Protein AF-A0A653HBD6-F1 (afdb_monomer_lite)

Secondary structure (DSSP, 8-state):
-----EEEE-SS--HHHHHHHHHHHHHH-GGGEEE---TTHHHHHHHHHHHHHHHHHHHHHHHHHHHHH-GGGHHHHHHHHHHHHHHHHHHHHHHHHHHHHHHHHHHHHHHHHH--SEEEEETHHHHHHHTS-S-EEEE------

Foldseek 3Di:
DPQFAEEEFDLDDDPVSVVVQVVCCVVRNPVRYHYLDDPCPVVLVVVVVVVLVVVVVVLVVVLVVVVVVDVVSVVVPVVSVVVSVVVVVVVVVVSVVVSLVVSLVSSQVVCVVPVGQEYEAEDVRQVSVVPDDHHYDYPDDDPDD

Structure (mmCIF, N/CA/C/O backbone):
data_AF-A0A653HBD6-F1
#
_entry.id   AF-A0A653HBD6-F1
#
loop_
_atom_site.group_PDB
_atom_site.id
_atom_site.type_symbol
_atom_site.label_atom_id
_atom_site.label_alt_id
_atom_site.label_comp_id
_atom_site.label_asym_id
_atom_site.label_entity_id
_atom_site.label_seq_id
_atom_site.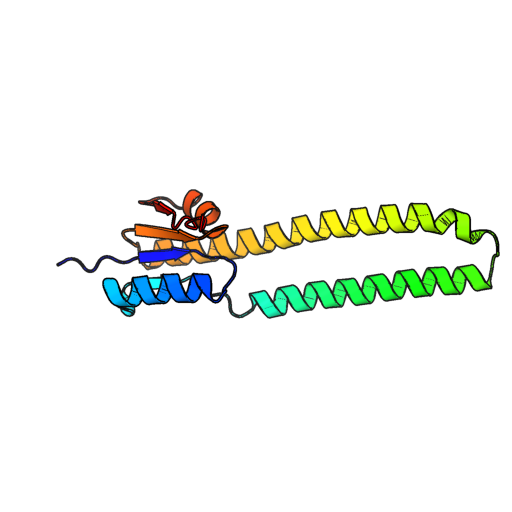pdbx_PDB_ins_code
_atom_site.Cartn_x
_atom_site.Cartn_y
_atom_site.Cartn_z
_atom_site.occupancy
_atom_site.B_iso_or_equiv
_atom_site.auth_seq_id
_atom_site.auth_comp_id
_atom_site.auth_asym_id
_atom_site.auth_atom_id
_atom_site.pdbx_PDB_model_num
ATOM 1 N N . MET A 1 1 ? -23.189 1.133 29.341 1.00 48.53 1 MET A N 1
ATOM 2 C CA . MET A 1 1 ? -23.157 0.902 27.881 1.00 48.53 1 MET A CA 1
ATOM 3 C C . MET A 1 1 ? -21.807 0.302 27.555 1.00 48.53 1 MET A C 1
ATOM 5 O O . MET A 1 1 ? -20.807 0.895 27.945 1.00 48.53 1 MET A O 1
ATOM 9 N N . GLU A 1 2 ? -21.766 -0.884 26.949 1.00 56.00 2 GLU A N 1
ATOM 10 C CA . GLU A 1 2 ? -20.502 -1.491 26.516 1.00 56.00 2 GLU A CA 1
ATOM 11 C C . GLU A 1 2 ? -19.788 -0.536 25.549 1.00 56.00 2 GLU A C 1
ATOM 13 O O . GLU A 1 2 ? -20.395 -0.032 24.603 1.00 56.00 2 GLU A O 1
ATOM 18 N N . GLN A 1 3 ? -18.518 -0.222 25.819 1.00 74.44 3 GLN A N 1
ATOM 19 C CA . GLN A 1 3 ? -17.723 0.629 24.936 1.00 74.44 3 GLN A CA 1
ATOM 20 C C . GLN A 1 3 ? -17.467 -0.122 23.628 1.00 74.44 3 GLN A C 1
ATOM 22 O O . GLN A 1 3 ? -16.621 -1.013 23.570 1.00 74.44 3 GLN A O 1
ATOM 27 N N . VAL A 1 4 ? -18.209 0.241 22.581 1.00 83.75 4 VAL A N 1
ATOM 28 C CA . VAL A 1 4 ? -18.043 -0.312 21.234 1.00 83.75 4 VAL A CA 1
ATOM 29 C C . VAL A 1 4 ? -16.673 0.097 20.701 1.00 83.75 4 VAL A C 1
ATOM 31 O O . VAL A 1 4 ? -16.442 1.273 20.421 1.00 83.75 4 VAL A O 1
ATOM 34 N N . LYS A 1 5 ? -15.766 -0.868 20.537 1.00 88.00 5 LYS A N 1
ATOM 35 C CA . LYS A 1 5 ? -14.459 -0.648 19.909 1.00 88.00 5 LYS A CA 1
ATOM 36 C C . LYS A 1 5 ? -14.566 -0.827 18.403 1.00 88.00 5 LYS A C 1
ATOM 38 O O . LYS A 1 5 ? -15.037 -1.858 17.920 1.00 88.00 5 LYS A O 1
ATOM 43 N N . ILE A 1 6 ? -14.086 0.164 17.667 1.00 88.88 6 ILE A N 1
ATOM 44 C CA . ILE A 1 6 ? -14.121 0.205 16.210 1.00 88.88 6 ILE A CA 1
ATOM 45 C C . ILE A 1 6 ? -12.698 0.123 15.678 1.00 88.88 6 ILE A C 1
ATOM 47 O O . ILE A 1 6 ? -11.851 0.946 16.026 1.00 88.88 6 ILE A O 1
ATOM 51 N N . LEU A 1 7 ? -12.444 -0.837 14.793 1.00 89.38 7 LEU A N 1
ATOM 52 C CA . LEU A 1 7 ? -11.199 -0.903 14.036 1.00 89.38 7 LEU A CA 1
ATOM 53 C C . LEU A 1 7 ? -11.406 -0.263 12.665 1.00 89.38 7 LEU A C 1
ATOM 55 O O . LEU A 1 7 ? -12.088 -0.811 11.801 1.00 89.38 7 LEU A O 1
ATOM 59 N N . TYR A 1 8 ? -10.822 0.915 12.478 1.00 88.94 8 TYR A N 1
ATOM 60 C CA . TYR A 1 8 ? -10.876 1.665 11.234 1.00 88.94 8 TYR A CA 1
ATOM 61 C C . TYR A 1 8 ? -9.693 1.311 10.323 1.00 88.94 8 TYR A C 1
ATOM 63 O O . TYR A 1 8 ? -8.527 1.602 10.627 1.00 88.94 8 TYR A O 1
ATOM 71 N N . LEU A 1 9 ? -10.009 0.692 9.187 1.00 88.00 9 LEU A N 1
ATOM 72 C CA . LEU A 1 9 ? -9.066 0.149 8.216 1.00 88.00 9 LEU A CA 1
ATOM 73 C C . LEU A 1 9 ? -9.018 1.030 6.969 1.00 88.00 9 LEU A C 1
ATOM 75 O O . LEU A 1 9 ? -10.025 1.282 6.306 1.00 88.00 9 LEU A O 1
ATOM 79 N N . HIS A 1 10 ? -7.812 1.480 6.649 1.00 85.62 10 HIS A N 1
ATOM 80 C CA . HIS A 1 10 ? -7.473 2.262 5.465 1.00 85.62 10 HIS A CA 1
ATOM 81 C C . HIS A 1 10 ? -5.980 2.050 5.178 1.00 85.62 10 HIS A C 1
ATOM 83 O O . HIS A 1 10 ? -5.207 1.818 6.108 1.00 85.62 10 HIS A O 1
ATOM 89 N N . ILE A 1 11 ? -5.585 2.099 3.905 1.00 76.56 11 ILE A N 1
ATOM 90 C CA . ILE A 1 11 ? -4.172 1.980 3.505 1.00 76.56 11 ILE A CA 1
ATOM 91 C C . ILE A 1 11 ? -3.557 3.372 3.322 1.00 76.56 11 ILE A C 1
ATOM 93 O O . ILE A 1 11 ? -2.486 3.658 3.851 1.00 76.56 11 ILE A O 1
ATOM 97 N N . VAL A 1 12 ? -4.273 4.263 2.630 1.00 75.31 12 VAL A N 1
ATOM 98 C CA . VAL A 1 12 ? -3.813 5.617 2.297 1.00 75.31 12 VAL A CA 1
ATOM 99 C C . VAL A 1 12 ? -4.421 6.640 3.256 1.00 75.31 12 VAL A C 1
ATOM 101 O O . VAL A 1 12 ? -5.641 6.696 3.407 1.00 75.31 12 VAL A O 1
ATOM 104 N N . ASP A 1 13 ? -3.581 7.462 3.893 1.00 76.69 13 ASP A N 1
ATOM 105 C CA . ASP A 1 13 ? -4.025 8.526 4.803 1.00 76.69 13 ASP A CA 1
ATOM 106 C C . ASP A 1 13 ? -4.238 9.864 4.063 1.00 76.69 13 ASP A C 1
ATOM 108 O O . ASP A 1 13 ? -3.335 10.699 3.947 1.00 76.69 13 ASP A O 1
ATOM 112 N N . ASP A 1 14 ? -5.467 10.072 3.592 1.00 79.31 14 ASP A N 1
ATOM 113 C CA . ASP A 1 14 ? -5.926 11.251 2.858 1.00 79.31 14 ASP A CA 1
ATOM 114 C C . ASP A 1 14 ? -6.817 12.181 3.701 1.00 79.31 14 ASP A C 1
ATOM 116 O O . ASP A 1 14 ? -7.372 11.819 4.740 1.00 79.31 14 ASP A O 1
ATOM 120 N N . LYS A 1 15 ? -7.083 13.403 3.207 1.00 81.75 15 LYS A N 1
ATOM 121 C CA . LYS A 1 15 ? -8.070 14.318 3.832 1.00 81.75 15 LYS A CA 1
ATOM 122 C C . LYS A 1 15 ? -9.430 13.647 4.084 1.00 81.75 15 LYS A C 1
ATOM 124 O O . LYS A 1 15 ? -10.109 13.976 5.053 1.00 81.75 15 LYS A O 1
ATOM 129 N N . ARG A 1 16 ? -9.841 12.719 3.213 1.00 81.88 16 ARG A N 1
ATOM 130 C CA . ARG A 1 16 ? -11.122 12.006 3.330 1.00 81.88 16 ARG A CA 1
ATOM 131 C C . ARG A 1 16 ? -11.099 10.961 4.437 1.00 81.88 16 ARG A C 1
ATOM 133 O O . ARG A 1 16 ? -12.023 10.949 5.244 1.00 81.88 16 ARG A O 1
ATOM 140 N N . THR A 1 17 ? -10.052 10.142 4.516 1.00 84.19 17 THR A N 1
ATOM 141 C CA . THR A 1 17 ? -9.920 9.140 5.582 1.00 84.19 17 THR A CA 1
ATOM 142 C C . THR A 1 17 ? -9.809 9.810 6.944 1.00 84.19 17 THR A C 1
ATOM 144 O O . THR A 1 17 ? -10.435 9.340 7.890 1.00 84.19 17 THR A O 1
ATOM 147 N N . LYS A 1 18 ? -9.121 10.956 7.033 1.00 84.62 18 LYS A N 1
ATOM 148 C CA . LYS A 1 18 ? -9.074 11.781 8.252 1.00 84.62 18 LYS A CA 1
ATOM 149 C C . LYS A 1 18 ? -10.443 12.310 8.660 1.00 84.62 18 LYS A C 1
ATOM 151 O O . LYS A 1 18 ? -10.763 12.279 9.840 1.00 84.62 18 LYS A O 1
ATOM 156 N N . ARG A 1 19 ? -11.264 12.742 7.698 1.00 85.69 19 ARG A N 1
ATOM 157 C CA . ARG A 1 19 ? -12.641 13.183 7.964 1.00 85.69 19 ARG A CA 1
ATOM 158 C C . ARG A 1 19 ? -13.527 12.034 8.451 1.00 85.69 19 ARG A C 1
ATOM 160 O O . ARG A 1 19 ? -14.305 12.220 9.375 1.00 85.69 19 ARG A O 1
ATOM 167 N N . VAL A 1 20 ? -13.424 10.849 7.849 1.00 85.50 20 VAL A N 1
ATOM 168 C CA . VAL A 1 20 ? -14.171 9.664 8.315 1.00 85.50 20 VAL A CA 1
ATOM 169 C C . VAL A 1 20 ? -13.727 9.273 9.718 1.00 85.50 20 VAL A C 1
ATOM 171 O O . VAL A 1 20 ? -14.563 9.055 10.589 1.00 85.50 20 VAL A O 1
ATOM 174 N N . ARG A 1 21 ? -12.417 9.280 9.962 1.00 87.12 21 ARG A N 1
ATOM 175 C CA . ARG A 1 21 ? -11.853 9.035 11.284 1.00 87.12 21 ARG A CA 1
ATOM 176 C C . ARG A 1 21 ? -12.358 10.040 12.320 1.00 87.12 21 ARG A C 1
ATOM 178 O O . ARG A 1 21 ? -12.790 9.609 13.379 1.00 87.12 21 ARG A O 1
ATOM 185 N N . SER A 1 22 ? -12.356 11.341 12.023 1.00 86.88 22 SER A N 1
ATOM 186 C CA . SER A 1 22 ? -12.847 12.353 12.966 1.00 86.88 22 SER A CA 1
ATOM 187 C C . SER A 1 22 ? -14.334 12.171 13.272 1.00 86.88 22 SER A C 1
ATOM 189 O O . SER A 1 22 ? -14.717 12.267 14.429 1.00 86.88 22 SER A O 1
ATOM 191 N N . MET A 1 23 ? -15.156 11.826 12.271 1.00 87.56 23 MET A N 1
ATOM 192 C CA . MET A 1 23 ? -16.574 11.508 12.492 1.00 87.56 23 MET A CA 1
ATOM 193 C C . MET A 1 23 ? -16.759 10.278 13.395 1.00 87.56 23 MET A C 1
ATOM 195 O O . MET A 1 23 ? -17.661 10.256 14.226 1.00 87.56 23 MET A O 1
ATOM 199 N N . LEU A 1 24 ? -15.926 9.243 13.249 1.00 86.81 24 LEU A N 1
ATOM 200 C CA . LEU A 1 24 ? -15.974 8.070 14.130 1.00 86.81 24 LEU A CA 1
ATOM 201 C C . LEU A 1 24 ? -15.519 8.419 15.554 1.00 86.81 24 LEU A C 1
ATOM 203 O O . LEU A 1 24 ? -16.155 8.001 16.517 1.00 86.81 24 LEU A O 1
ATOM 207 N N . GLU A 1 25 ? -14.448 9.201 15.696 1.00 89.62 25 GLU A N 1
ATOM 208 C CA . GLU A 1 25 ? -13.926 9.632 16.999 1.00 89.62 25 GLU A CA 1
ATOM 209 C C . GLU A 1 25 ? -14.909 10.544 17.752 1.00 89.62 25 GLU A C 1
ATOM 211 O O . GLU A 1 25 ? -14.978 10.469 18.977 1.00 89.62 25 GLU A O 1
ATOM 216 N N . 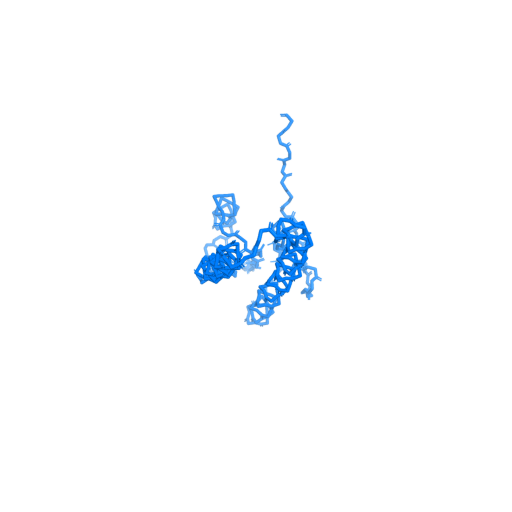GLU A 1 26 ? -15.678 11.371 17.040 1.00 89.19 26 GLU A N 1
ATOM 217 C CA . GLU A 1 26 ? -16.717 12.241 17.607 1.00 89.19 26 GLU A CA 1
ATOM 218 C C . GLU A 1 26 ? -17.924 11.440 18.120 1.00 89.19 26 GLU A C 1
ATOM 220 O O . GLU A 1 26 ? -18.417 11.706 19.212 1.00 89.19 26 GLU A O 1
ATOM 225 N N . ASN A 1 27 ? -18.358 10.415 17.377 1.00 87.50 27 ASN A N 1
ATOM 226 C CA . ASN A 1 27 ? -19.537 9.618 17.736 1.00 87.50 27 ASN A CA 1
ATOM 227 C C . ASN A 1 27 ? -19.253 8.521 18.773 1.00 87.50 27 ASN A C 1
ATOM 229 O O . ASN A 1 27 ? -20.106 8.225 19.606 1.00 87.50 27 ASN A O 1
ATOM 233 N N . TYR A 1 28 ? -18.076 7.893 18.713 1.00 86.12 28 TYR A N 1
ATOM 234 C CA . TYR A 1 28 ? -17.745 6.723 19.537 1.00 86.12 28 TYR A CA 1
ATOM 235 C C . TYR A 1 28 ? -16.651 6.998 20.572 1.00 86.12 28 TYR A C 1
ATOM 237 O O . TYR A 1 28 ? -16.420 6.166 21.447 1.00 86.12 28 TYR A O 1
ATOM 245 N N . GLY A 1 29 ? -15.992 8.157 20.516 1.00 85.25 29 GLY A N 1
ATOM 246 C CA . GLY A 1 29 ? -14.896 8.534 21.405 1.00 85.25 29 GLY A CA 1
ATOM 247 C C . GLY A 1 29 ? -13.522 8.102 20.884 1.00 85.25 29 GLY A C 1
ATOM 248 O O . GLY A 1 29 ? -13.333 6.999 20.370 1.00 85.25 29 GLY A O 1
ATOM 249 N N . LYS A 1 30 ? -12.517 8.968 21.068 1.00 84.56 30 LYS A N 1
ATOM 250 C CA . LYS A 1 30 ? -11.142 8.767 20.562 1.00 84.56 30 LYS A CA 1
ATOM 251 C C . LYS A 1 30 ? -10.490 7.456 21.003 1.00 84.56 30 LYS A C 1
ATOM 253 O O . LYS A 1 30 ? -9.791 6.833 20.214 1.00 84.56 30 LYS A O 1
ATOM 258 N N . ASN A 1 31 ? -10.737 7.019 22.236 1.00 83.25 31 ASN A N 1
ATOM 259 C CA . ASN A 1 31 ? -10.130 5.801 22.788 1.00 83.25 31 ASN A CA 1
ATOM 260 C C . ASN A 1 31 ? -10.742 4.511 22.219 1.00 83.25 31 ASN A C 1
ATOM 262 O O . ASN A 1 31 ? -10.161 3.438 22.367 1.00 83.25 31 ASN A O 1
ATOM 266 N N . ASN A 1 32 ? -11.898 4.620 21.561 1.00 85.06 32 ASN A N 1
ATOM 267 C CA . ASN A 1 32 ? -12.639 3.487 21.021 1.00 85.06 32 ASN A CA 1
ATOM 268 C C . ASN A 1 32 ? -12.382 3.277 19.523 1.00 85.06 32 ASN A C 1
ATOM 270 O O . ASN A 1 32 ? -12.729 2.222 18.998 1.00 85.06 32 ASN A O 1
ATOM 274 N N . VAL A 1 33 ? -11.752 4.238 18.837 1.00 87.31 33 VAL A N 1
ATOM 275 C CA . VAL A 1 33 ? -11.416 4.143 17.410 1.00 87.31 33 VAL A CA 1
ATOM 276 C C . VAL A 1 33 ? -9.942 3.791 17.250 1.00 87.31 33 VAL A C 1
ATOM 278 O O . VAL A 1 33 ? -9.049 4.626 17.398 1.00 87.31 33 VAL A O 1
ATOM 281 N N . ILE A 1 34 ? -9.683 2.536 16.906 1.00 86.62 34 ILE A N 1
ATOM 282 C CA . ILE A 1 34 ? -8.340 2.023 16.649 1.00 86.62 34 ILE A CA 1
ATOM 283 C C . ILE A 1 34 ? -8.077 2.124 15.156 1.00 86.62 34 ILE A C 1
ATOM 285 O O . ILE A 1 34 ? -8.909 1.756 14.332 1.00 86.62 34 ILE A O 1
ATOM 289 N N . CYS A 1 35 ? -6.910 2.636 14.792 1.00 82.56 35 CYS A N 1
ATOM 290 C CA . CYS A 1 35 ? -6.585 2.946 13.414 1.00 82.56 35 CYS A CA 1
ATOM 291 C C . CYS A 1 35 ? -5.213 2.376 13.069 1.00 82.56 35 CYS A C 1
ATOM 293 O O . CYS A 1 35 ? -4.230 2.650 13.761 1.00 82.56 35 CYS A O 1
ATOM 295 N N . CYS A 1 36 ? -5.135 1.612 11.982 1.00 72.75 36 CYS A N 1
ATOM 296 C CA . CYS A 1 36 ? -3.862 1.132 11.463 1.00 72.75 36 CYS A CA 1
ATOM 297 C C . CYS A 1 36 ? -3.157 2.277 10.718 1.00 72.75 36 CYS A C 1
ATOM 299 O O . CYS A 1 36 ? -3.321 2.434 9.513 1.00 72.75 36 CYS A O 1
ATOM 301 N N . LYS A 1 37 ? -2.416 3.123 11.441 1.00 69.69 37 LYS A N 1
ATOM 302 C CA . LYS A 1 37 ? -1.534 4.131 10.832 1.00 69.69 37 LYS A CA 1
ATOM 303 C C . LYS A 1 37 ? -0.192 3.501 10.490 1.00 69.69 37 LYS A C 1
ATOM 305 O O . LYS A 1 37 ? 0.417 2.868 11.353 1.00 69.69 37 LYS A O 1
ATOM 310 N N . ASP A 1 38 ? 0.286 3.702 9.271 1.00 68.00 38 ASP A N 1
ATOM 311 C CA . ASP A 1 38 ? 1.694 3.508 8.937 1.00 68.00 38 ASP A CA 1
ATOM 312 C C . ASP A 1 38 ? 2.291 4.864 8.559 1.00 68.00 38 ASP A C 1
ATOM 314 O O . ASP A 1 38 ? 1.890 5.478 7.572 1.00 68.00 38 ASP A O 1
ATOM 318 N N . GLU A 1 39 ? 3.201 5.371 9.389 1.00 65.38 39 GLU A N 1
ATOM 319 C CA . GLU A 1 39 ? 3.859 6.661 9.143 1.00 65.38 39 GLU A CA 1
ATOM 320 C C . GLU A 1 39 ? 4.874 6.552 7.998 1.00 65.38 39 GLU A C 1
ATOM 322 O O . GLU A 1 39 ? 5.103 7.523 7.275 1.00 65.38 39 GLU A O 1
ATOM 327 N N . ASN A 1 40 ? 5.377 5.338 7.755 1.00 70.06 40 ASN A N 1
ATOM 328 C CA . ASN A 1 40 ? 6.428 5.075 6.779 1.00 70.06 40 ASN A CA 1
ATOM 329 C C . ASN A 1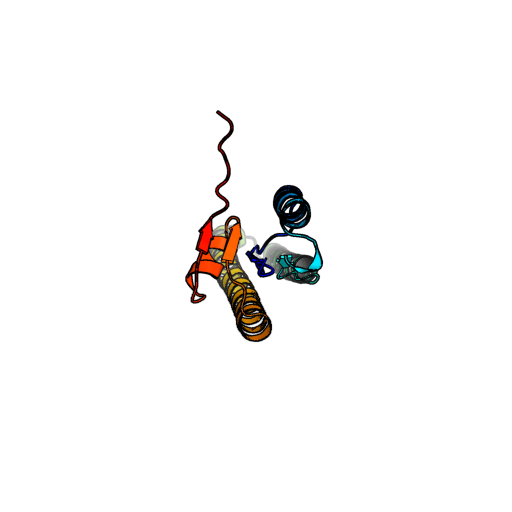 40 ? 5.897 4.786 5.366 1.00 70.06 40 ASN A C 1
ATOM 331 O O . ASN A 1 40 ? 6.682 4.665 4.436 1.00 70.06 40 ASN A O 1
ATOM 335 N N . TYR A 1 41 ? 4.580 4.726 5.139 1.00 73.88 41 TYR A N 1
ATOM 336 C CA . TYR A 1 41 ? 4.041 4.470 3.792 1.00 73.88 41 TYR A CA 1
ATOM 337 C C . TYR A 1 41 ? 4.524 5.505 2.762 1.00 73.88 41 TYR A C 1
ATOM 339 O O . TYR A 1 41 ? 4.873 5.167 1.633 1.00 73.88 41 TYR A O 1
ATOM 347 N N . LYS A 1 42 ? 4.583 6.783 3.162 1.00 74.75 42 LYS A N 1
ATOM 348 C CA . LYS A 1 42 ? 5.071 7.853 2.283 1.00 74.75 42 LYS A CA 1
ATOM 349 C C . LYS A 1 42 ? 6.560 7.717 1.995 1.00 74.75 42 LYS A C 1
ATOM 351 O O . LYS A 1 42 ? 6.964 7.934 0.860 1.00 74.75 42 LYS A O 1
ATOM 356 N N . THR A 1 43 ? 7.363 7.367 2.999 1.00 75.56 43 THR A N 1
ATOM 357 C CA . THR A 1 43 ? 8.806 7.166 2.825 1.00 75.56 43 THR A CA 1
ATOM 358 C C . THR A 1 43 ? 9.090 5.939 1.967 1.00 75.56 43 THR A C 1
ATOM 360 O O . THR A 1 43 ? 9.933 6.024 1.081 1.00 75.56 43 THR A O 1
ATOM 363 N N . ASP A 1 44 ? 8.334 4.853 2.150 1.00 76.94 44 ASP A N 1
ATOM 364 C CA . ASP A 1 44 ? 8.440 3.625 1.353 1.00 76.94 44 ASP A CA 1
ATOM 365 C C . ASP A 1 44 ? 8.113 3.920 -0.125 1.00 76.94 44 ASP A C 1
ATOM 367 O O . ASP A 1 44 ? 8.845 3.515 -1.027 1.00 76.94 44 ASP A O 1
ATOM 371 N N . LEU A 1 45 ? 7.064 4.708 -0.390 1.00 81.12 45 LEU A N 1
ATOM 372 C CA . LEU A 1 45 ? 6.684 5.111 -1.748 1.00 81.12 45 LEU A CA 1
ATOM 373 C C . LEU A 1 45 ? 7.699 6.072 -2.393 1.00 81.12 45 LEU A C 1
ATOM 375 O O . LEU A 1 45 ? 8.017 5.928 -3.574 1.00 81.12 45 LEU A O 1
ATOM 379 N N . ILE A 1 46 ? 8.240 7.026 -1.627 1.00 83.25 46 ILE A N 1
ATOM 380 C CA . ILE A 1 46 ? 9.312 7.920 -2.094 1.00 83.25 46 ILE A CA 1
ATOM 381 C C . ILE A 1 46 ? 10.570 7.117 -2.431 1.00 83.25 46 ILE A C 1
ATOM 383 O O . ILE A 1 46 ? 11.192 7.377 -3.459 1.00 83.25 46 ILE A O 1
ATOM 387 N N . LEU A 1 47 ? 10.931 6.129 -1.607 1.00 84.00 47 LEU A N 1
ATOM 388 C CA . LEU A 1 47 ? 12.084 5.268 -1.855 1.00 84.00 47 LEU A CA 1
ATOM 389 C C . LEU A 1 47 ? 11.923 4.503 -3.172 1.00 84.00 47 LEU A C 1
ATOM 391 O O . LEU A 1 47 ? 12.844 4.502 -3.984 1.00 84.00 47 LEU A O 1
ATOM 395 N N . VAL A 1 48 ? 10.752 3.909 -3.424 1.00 82.94 48 VAL A N 1
ATOM 396 C CA . VAL A 1 48 ? 10.481 3.224 -4.700 1.00 82.94 48 VAL A CA 1
ATOM 397 C C . VAL A 1 48 ? 10.587 4.181 -5.879 1.00 82.94 48 VAL A C 1
ATOM 399 O O . VAL A 1 48 ? 11.204 3.840 -6.887 1.00 82.94 48 VAL A O 1
ATOM 402 N N . PHE A 1 49 ? 10.045 5.392 -5.750 1.00 85.19 49 PHE A N 1
ATOM 403 C CA . PHE A 1 49 ? 10.146 6.398 -6.803 1.00 85.19 49 PHE A CA 1
ATOM 404 C C . PHE A 1 49 ? 11.599 6.822 -7.064 1.00 85.19 49 PHE A C 1
ATOM 406 O O . PHE A 1 49 ? 12.001 6.999 -8.212 1.00 85.19 49 PHE A O 1
ATOM 413 N N . LEU A 1 50 ? 12.409 6.936 -6.012 1.00 87.19 50 LEU A N 1
ATOM 414 C CA . LEU A 1 50 ? 13.824 7.281 -6.109 1.00 87.19 50 LEU A CA 1
ATOM 415 C C . LEU A 1 50 ? 14.631 6.163 -6.779 1.00 87.19 50 LEU A C 1
ATOM 417 O O . LEU A 1 50 ? 15.410 6.438 -7.690 1.00 87.19 50 LEU A O 1
ATOM 421 N N . VAL A 1 51 ? 14.411 4.904 -6.388 1.00 86.81 51 VAL A N 1
ATOM 422 C CA . VAL A 1 51 ? 15.039 3.738 -7.036 1.00 86.81 51 VAL A CA 1
ATOM 423 C C . VAL A 1 51 ? 14.659 3.688 -8.515 1.00 86.81 51 VAL A C 1
ATOM 425 O O . VAL A 1 51 ? 15.527 3.534 -9.372 1.00 86.81 51 VAL A O 1
ATOM 428 N N . TYR A 1 52 ? 13.380 3.902 -8.826 1.00 84.56 52 TYR A N 1
ATOM 429 C CA . TYR A 1 52 ? 12.893 3.965 -10.199 1.00 84.56 52 TYR A CA 1
ATOM 430 C C . TYR A 1 52 ? 13.575 5.076 -11.009 1.00 84.56 52 TYR A C 1
ATOM 432 O O . TYR A 1 52 ? 14.036 4.824 -12.124 1.00 84.56 52 TYR A O 1
ATOM 440 N N . PHE A 1 53 ? 13.713 6.276 -10.437 1.00 86.19 53 PHE A N 1
ATOM 441 C CA . PHE A 1 53 ? 14.384 7.404 -11.083 1.00 86.19 53 PHE A CA 1
ATOM 442 C C . PHE A 1 53 ? 15.870 7.118 -11.367 1.00 86.19 53 PHE A C 1
ATOM 444 O O . PHE A 1 53 ? 16.384 7.416 -12.452 1.00 86.19 53 PHE A O 1
ATOM 451 N N . ILE A 1 54 ? 16.564 6.473 -10.429 1.00 87.88 54 ILE A N 1
ATOM 452 C CA . ILE A 1 54 ? 17.950 6.037 -10.632 1.00 87.88 54 ILE A CA 1
ATOM 453 C C . ILE A 1 54 ? 18.015 5.017 -11.776 1.00 87.88 54 ILE A C 1
ATOM 455 O O . ILE A 1 54 ? 18.809 5.191 -12.702 1.00 87.88 54 ILE A O 1
ATOM 459 N N . CYS A 1 55 ? 17.138 4.009 -11.781 1.00 85.44 55 CYS A N 1
ATOM 460 C CA . CYS A 1 55 ? 17.073 3.019 -12.857 1.00 85.44 55 CYS A CA 1
ATOM 461 C C . CYS A 1 55 ? 16.782 3.654 -14.228 1.00 85.44 55 CYS A C 1
ATOM 463 O O . CYS A 1 55 ? 17.467 3.313 -15.192 1.00 85.44 55 CYS A O 1
ATOM 465 N N . THR A 1 56 ? 15.838 4.605 -14.331 1.00 82.94 56 THR A N 1
ATOM 466 C CA . THR A 1 56 ? 15.611 5.345 -15.592 1.00 82.94 56 THR A CA 1
ATOM 467 C C . THR A 1 56 ? 16.874 6.054 -16.057 1.00 82.94 56 THR A C 1
ATOM 469 O O . THR A 1 56 ? 17.232 5.978 -17.230 1.00 82.94 56 THR A O 1
ATOM 472 N N . SER A 1 57 ? 17.569 6.719 -15.133 1.00 83.88 57 SER A N 1
ATOM 473 C CA . SER A 1 57 ? 18.748 7.525 -15.447 1.00 83.88 57 SER A CA 1
ATOM 474 C C . SER A 1 57 ? 19.881 6.652 -15.988 1.00 83.88 57 SER A C 1
ATOM 476 O O . SER A 1 57 ? 20.522 7.019 -16.972 1.00 83.88 57 SER A O 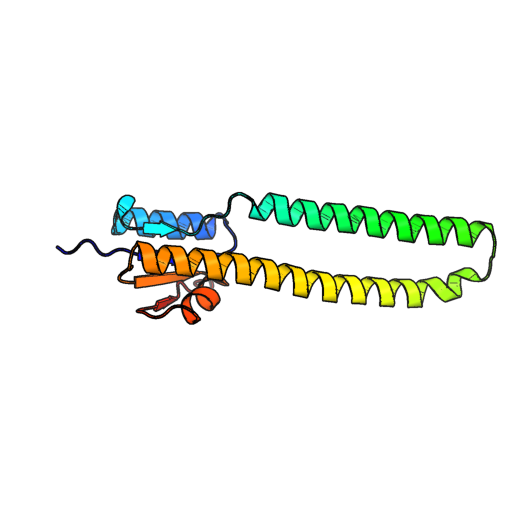1
ATOM 478 N N . PHE A 1 58 ? 20.077 5.459 -15.416 1.00 84.69 58 PHE A N 1
ATOM 479 C CA . PHE A 1 58 ? 21.046 4.482 -15.919 1.00 84.69 58 PHE A CA 1
ATOM 480 C C . PHE A 1 58 ? 20.703 3.969 -17.320 1.00 84.69 58 PHE A C 1
ATOM 482 O O . PHE A 1 58 ? 21.587 3.905 -18.172 1.00 84.69 58 PHE A O 1
ATOM 489 N N . VAL A 1 59 ? 19.436 3.640 -17.591 1.00 83.56 59 VAL A N 1
ATOM 490 C CA . VAL A 1 59 ? 19.009 3.179 -18.926 1.00 83.56 59 VAL A CA 1
ATOM 491 C C . VAL A 1 59 ? 19.236 4.268 -19.979 1.00 83.56 59 VAL A C 1
ATOM 493 O O . VAL A 1 59 ? 19.737 3.981 -21.070 1.00 83.56 59 VAL A O 1
ATOM 496 N N . ILE A 1 60 ? 18.929 5.524 -19.644 1.00 82.31 60 ILE A N 1
ATOM 497 C CA . ILE A 1 60 ? 19.175 6.674 -20.524 1.00 82.31 60 ILE A CA 1
ATOM 498 C C . ILE A 1 60 ? 20.677 6.834 -20.781 1.00 82.31 60 ILE A C 1
ATOM 500 O O . ILE A 1 60 ? 21.077 6.957 -21.937 1.00 82.31 60 ILE A O 1
ATOM 504 N N . LEU A 1 61 ? 21.511 6.771 -19.738 1.00 84.75 61 LEU A N 1
ATOM 505 C CA . LEU A 1 61 ? 22.966 6.883 -19.864 1.00 84.75 61 LEU A CA 1
ATOM 506 C C . LEU A 1 61 ? 23.546 5.794 -20.777 1.00 84.75 61 LEU A C 1
ATOM 508 O O . LEU A 1 61 ? 24.329 6.108 -21.669 1.00 84.75 61 LEU A O 1
ATOM 512 N N . ILE A 1 62 ? 23.135 4.535 -20.594 1.00 81.94 62 ILE A N 1
ATOM 513 C CA . ILE A 1 62 ? 23.578 3.411 -21.434 1.00 81.94 62 ILE A CA 1
ATOM 514 C C . ILE A 1 62 ? 23.171 3.649 -22.888 1.00 81.94 62 ILE A C 1
ATOM 516 O O . ILE A 1 62 ? 24.000 3.528 -23.784 1.00 81.94 62 ILE A O 1
ATOM 520 N N . THR A 1 63 ? 21.923 4.054 -23.125 1.00 78.31 63 THR A N 1
ATOM 521 C CA . THR A 1 63 ? 21.432 4.336 -24.481 1.00 78.31 63 THR A CA 1
ATOM 522 C C . THR A 1 63 ? 22.236 5.460 -25.144 1.00 78.31 63 THR A C 1
ATOM 524 O O . THR A 1 63 ? 22.561 5.370 -26.327 1.00 78.31 63 THR A O 1
ATOM 527 N N . LEU A 1 64 ? 22.607 6.491 -24.380 1.00 81.31 64 LEU A N 1
ATOM 528 C CA . LEU A 1 64 ? 23.353 7.655 -24.859 1.00 81.31 64 LEU A CA 1
ATOM 529 C C . LEU A 1 64 ? 24.829 7.328 -25.142 1.00 81.31 64 LEU A C 1
ATOM 531 O O . LEU A 1 64 ? 25.358 7.745 -26.171 1.00 81.31 64 LEU A O 1
ATOM 535 N N . ILE A 1 65 ? 25.472 6.527 -24.284 1.00 80.88 65 ILE A N 1
ATOM 536 C CA . ILE A 1 65 ? 26.822 5.994 -24.532 1.00 80.88 65 ILE A CA 1
ATOM 537 C C . ILE A 1 65 ? 26.806 5.130 -25.785 1.00 80.88 65 ILE A C 1
ATOM 539 O O . ILE A 1 65 ? 27.613 5.345 -26.684 1.00 80.88 65 ILE A O 1
ATOM 543 N N . CYS A 1 66 ? 25.879 4.176 -25.875 1.00 77.19 66 CYS A N 1
ATOM 544 C CA . CYS A 1 66 ? 25.797 3.312 -27.038 1.00 77.19 66 CYS A CA 1
ATOM 545 C C . CYS A 1 66 ? 25.599 4.163 -28.305 1.00 77.19 66 CYS A C 1
ATOM 547 O O . CYS A 1 66 ? 26.331 3.951 -29.270 1.00 77.19 66 CYS A O 1
ATOM 549 N N . TYR A 1 67 ? 24.692 5.153 -28.292 1.00 79.06 67 TYR A N 1
ATOM 550 C CA . TYR A 1 67 ? 24.443 6.052 -29.428 1.00 79.06 67 TYR A CA 1
ATOM 551 C C . TYR A 1 67 ? 25.722 6.716 -29.961 1.00 79.06 67 TYR A C 1
ATOM 553 O O . TYR A 1 67 ? 25.903 6.806 -31.173 1.00 79.06 67 TYR A O 1
ATOM 561 N N . TYR A 1 68 ? 26.635 7.119 -29.072 1.00 78.12 68 TYR A N 1
ATOM 562 C CA . TYR A 1 68 ? 27.924 7.694 -29.461 1.00 78.12 68 TYR A CA 1
ATOM 563 C C . TYR A 1 68 ? 28.811 6.709 -30.244 1.00 78.12 68 TYR A C 1
ATOM 565 O O . TYR A 1 68 ? 29.533 7.115 -31.151 1.00 78.12 68 TYR A O 1
ATOM 573 N N . PHE A 1 69 ? 28.746 5.413 -29.923 1.00 78.38 69 PHE A N 1
ATOM 574 C CA . PHE A 1 69 ? 29.569 4.380 -30.556 1.00 78.38 69 PHE A CA 1
ATOM 575 C C . PHE A 1 69 ? 28.951 3.769 -31.822 1.00 78.38 69 PHE A C 1
ATOM 577 O O . PHE A 1 69 ? 29.691 3.176 -32.608 1.00 78.38 69 PHE A O 1
ATOM 584 N N . ASN A 1 70 ? 27.630 3.852 -32.039 1.00 72.31 70 ASN A N 1
ATOM 585 C CA . ASN A 1 70 ? 26.999 3.185 -33.184 1.00 72.31 70 ASN A CA 1
ATOM 586 C C . ASN A 1 70 ? 25.675 3.835 -33.644 1.00 72.31 70 ASN A C 1
ATOM 588 O O . ASN A 1 70 ? 24.710 3.937 -32.891 1.00 72.31 70 ASN A O 1
ATOM 592 N N . SER A 1 71 ? 25.567 4.210 -34.921 1.00 69.75 71 SER A N 1
ATOM 593 C CA . SER A 1 71 ? 24.391 4.930 -35.446 1.00 69.75 71 SER A CA 1
ATOM 594 C C . SER A 1 71 ? 23.120 4.072 -35.581 1.00 69.75 71 SER A C 1
ATOM 596 O O . SER A 1 71 ? 22.023 4.618 -35.663 1.00 69.75 71 SER A O 1
ATOM 598 N N . PHE A 1 72 ? 23.220 2.736 -35.561 1.00 68.62 72 PHE A N 1
ATOM 599 C CA . PHE A 1 72 ? 22.071 1.822 -35.738 1.00 68.62 72 PHE A CA 1
ATOM 600 C C . PHE A 1 72 ? 21.223 1.583 -34.474 1.00 68.62 72 PHE A C 1
ATOM 602 O O . PHE A 1 72 ? 20.277 0.788 -34.480 1.00 68.62 72 PHE A O 1
ATOM 609 N N . ILE A 1 73 ? 21.527 2.281 -33.382 1.00 66.50 73 ILE A N 1
ATOM 610 C CA . ILE A 1 73 ? 20.934 2.047 -32.057 1.00 66.50 73 ILE A CA 1
ATOM 611 C C . ILE A 1 73 ? 19.472 2.466 -31.947 1.00 66.50 73 ILE A C 1
ATOM 613 O O . ILE A 1 73 ? 18.749 1.926 -31.111 1.00 66.50 73 ILE A O 1
ATOM 617 N N . TYR A 1 74 ? 18.992 3.334 -32.838 1.00 67.62 74 TYR A N 1
ATOM 618 C CA . TYR A 1 74 ? 17.581 3.721 -32.884 1.00 67.62 74 TYR A CA 1
ATOM 619 C C . TYR A 1 74 ? 16.628 2.523 -33.003 1.00 67.62 74 TYR A C 1
ATOM 621 O O . TYR A 1 74 ? 15.534 2.546 -32.441 1.00 67.62 74 TYR A O 1
ATOM 629 N N . THR A 1 75 ? 17.075 1.440 -33.643 1.00 73.38 75 THR A N 1
ATOM 630 C CA . THR A 1 75 ? 16.313 0.191 -33.794 1.00 73.38 75 THR A CA 1
ATOM 631 C C . THR A 1 75 ? 16.063 -0.521 -32.457 1.00 73.38 75 THR A C 1
ATOM 633 O O . THR A 1 75 ? 15.076 -1.240 -32.313 1.00 73.38 75 THR A O 1
ATOM 636 N N . PHE A 1 76 ? 16.915 -0.293 -31.451 1.00 73.56 76 PHE A N 1
ATOM 637 C CA . PHE A 1 76 ? 16.811 -0.907 -30.122 1.00 73.56 76 PHE A CA 1
ATOM 638 C C . PHE A 1 76 ? 16.014 -0.073 -29.112 1.00 73.56 76 PHE A C 1
ATOM 640 O O . PHE A 1 76 ? 15.646 -0.590 -28.059 1.00 73.56 76 PHE A O 1
ATOM 647 N N . ILE A 1 77 ? 15.689 1.186 -29.422 1.00 77.12 77 ILE A N 1
ATOM 648 C CA . ILE A 1 77 ? 14.973 2.079 -28.496 1.00 77.12 77 ILE A CA 1
ATOM 649 C C . ILE A 1 77 ? 13.572 1.541 -28.181 1.00 77.12 77 ILE A C 1
ATOM 651 O O . ILE A 1 77 ? 13.179 1.468 -27.018 1.00 77.12 77 ILE A O 1
ATOM 655 N N . LEU A 1 78 ? 12.824 1.132 -29.209 1.00 77.31 78 LEU A N 1
ATOM 656 C CA . LEU A 1 78 ? 11.461 0.627 -29.046 1.00 77.31 78 LEU A CA 1
ATOM 657 C C . LEU A 1 78 ? 11.393 -0.638 -28.159 1.00 77.31 78 LEU A C 1
ATOM 659 O O . LEU A 1 78 ? 10.630 -0.626 -27.190 1.00 77.31 78 LEU A O 1
ATOM 663 N N . PRO A 1 79 ? 12.182 -1.709 -28.404 1.00 83.75 79 PRO A N 1
ATOM 664 C CA . PRO A 1 79 ? 12.168 -2.880 -27.527 1.00 83.75 79 PRO A CA 1
ATOM 665 C C . PRO A 1 79 ? 12.658 -2.567 -26.106 1.00 83.75 79 PRO A C 1
ATOM 667 O O . PRO A 1 79 ? 12.102 -3.110 -25.153 1.00 83.75 79 PRO A O 1
ATOM 670 N N . LEU A 1 80 ? 13.618 -1.649 -25.931 1.00 81.06 80 LEU A N 1
ATOM 671 C CA . LEU A 1 80 ? 14.054 -1.188 -24.605 1.00 81.06 80 LEU A CA 1
ATOM 672 C C . LEU A 1 80 ? 12.911 -0.547 -23.809 1.00 81.06 80 LEU A C 1
ATOM 674 O O . LEU A 1 80 ? 12.728 -0.880 -22.639 1.00 81.06 80 LEU A O 1
ATOM 678 N N . ILE A 1 81 ? 12.110 0.320 -24.436 1.00 82.56 81 ILE A N 1
ATOM 679 C CA . ILE A 1 81 ? 10.947 0.949 -23.788 1.00 82.56 81 ILE A CA 1
ATOM 680 C C . ILE A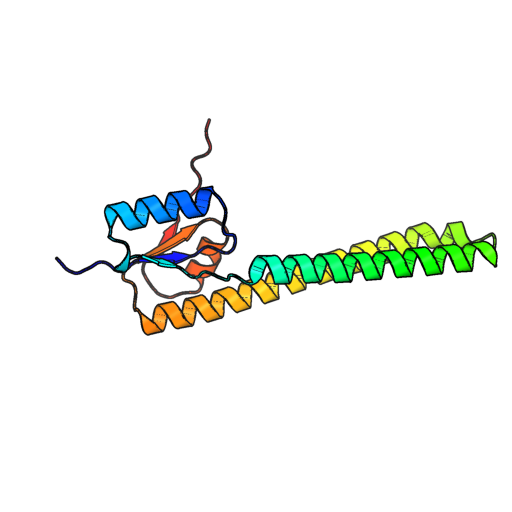 1 81 ? 9.918 -0.107 -23.368 1.00 82.56 81 ILE A C 1
ATOM 682 O O . ILE A 1 81 ? 9.380 -0.033 -22.264 1.00 82.56 81 ILE A O 1
ATOM 686 N N . ILE A 1 82 ? 9.654 -1.107 -24.213 1.00 85.81 82 ILE A N 1
ATOM 687 C CA . ILE A 1 82 ? 8.687 -2.174 -23.906 1.00 85.81 82 ILE A CA 1
ATOM 688 C C . ILE A 1 82 ? 9.163 -3.014 -22.716 1.00 85.81 82 ILE A C 1
ATOM 690 O O . ILE A 1 82 ? 8.394 -3.250 -21.779 1.00 85.81 82 ILE A O 1
ATOM 694 N N . ILE A 1 83 ? 10.433 -3.433 -22.719 1.00 86.38 83 ILE A N 1
ATOM 695 C CA . ILE A 1 83 ? 11.035 -4.180 -21.605 1.00 86.38 83 ILE A CA 1
ATOM 696 C C . ILE A 1 83 ? 10.949 -3.351 -20.322 1.00 86.38 83 ILE A C 1
ATOM 698 O O . ILE A 1 83 ? 10.514 -3.847 -19.284 1.00 86.38 83 ILE A O 1
ATOM 702 N N . TYR A 1 84 ? 11.290 -2.068 -20.412 1.00 83.94 84 TYR A N 1
ATOM 703 C CA . TYR A 1 84 ? 11.263 -1.147 -19.288 1.00 83.94 84 TYR A CA 1
ATOM 704 C C . TYR A 1 84 ? 9.861 -0.988 -18.680 1.00 83.94 84 TYR A C 1
ATOM 706 O O . TYR A 1 84 ? 9.685 -1.144 -17.471 1.00 83.94 84 TYR A O 1
ATOM 714 N N . MET A 1 85 ? 8.848 -0.755 -19.519 1.00 85.56 85 MET A N 1
ATOM 715 C CA . MET A 1 85 ? 7.451 -0.672 -19.082 1.00 85.56 85 MET A CA 1
ATOM 716 C C . MET A 1 85 ? 6.997 -1.973 -18.417 1.00 85.56 85 MET A C 1
ATOM 718 O O . MET A 1 85 ? 6.351 -1.940 -17.372 1.00 85.56 85 MET A O 1
ATOM 722 N N . THR A 1 86 ? 7.376 -3.121 -18.979 1.00 88.50 86 THR A N 1
ATOM 723 C CA . THR A 1 86 ? 7.020 -4.436 -18.427 1.00 88.50 86 THR A CA 1
ATOM 724 C C . THR A 1 86 ? 7.608 -4.626 -17.028 1.00 88.50 86 THR A C 1
ATOM 726 O O . THR A 1 86 ? 6.889 -5.000 -16.100 1.00 88.50 86 THR A O 1
ATOM 729 N N . ILE A 1 87 ? 8.891 -4.296 -16.847 1.00 87.00 87 ILE A N 1
ATOM 730 C CA . ILE A 1 87 ? 9.562 -4.345 -15.539 1.00 87.00 87 ILE A CA 1
ATOM 731 C C . ILE A 1 87 ? 8.876 -3.400 -14.546 1.00 87.00 87 ILE A C 1
ATOM 733 O O . ILE A 1 87 ? 8.638 -3.786 -13.402 1.00 87.00 87 ILE A O 1
ATOM 737 N N . PHE A 1 88 ? 8.506 -2.190 -14.974 1.00 85.44 88 PHE A N 1
ATOM 738 C CA . PHE A 1 88 ? 7.813 -1.230 -14.117 1.00 85.44 88 PHE A CA 1
ATOM 739 C C . PHE A 1 88 ? 6.441 -1.728 -13.649 1.00 85.44 88 PHE A C 1
ATOM 741 O O . PHE A 1 88 ? 6.119 -1.611 -12.463 1.00 85.44 88 PHE A O 1
ATOM 748 N N . PHE A 1 89 ? 5.641 -2.307 -14.548 1.00 86.81 89 PHE A N 1
ATOM 749 C CA . PHE A 1 89 ? 4.336 -2.863 -14.187 1.00 86.81 89 PHE A CA 1
ATOM 750 C C . PHE A 1 89 ? 4.476 -4.018 -13.196 1.00 86.81 89 PHE A C 1
ATOM 752 O O . PHE A 1 89 ? 3.796 -4.018 -12.169 1.00 86.81 89 PHE A O 1
ATOM 759 N N . ILE A 1 90 ? 5.394 -4.954 -13.451 1.00 88.38 90 ILE A N 1
ATOM 760 C CA . ILE A 1 90 ? 5.654 -6.082 -12.546 1.00 88.38 90 ILE A CA 1
ATOM 761 C C . ILE A 1 90 ? 6.125 -5.573 -11.178 1.00 88.38 90 ILE A C 1
ATOM 763 O O . ILE A 1 90 ? 5.577 -5.970 -10.149 1.00 88.38 90 ILE A O 1
ATOM 767 N N . GLY A 1 91 ? 7.085 -4.644 -11.155 1.00 85.62 91 GLY A N 1
ATOM 768 C CA . GLY A 1 91 ? 7.593 -4.051 -9.917 1.00 85.62 91 GLY A CA 1
ATOM 769 C C . GLY A 1 91 ? 6.505 -3.332 -9.116 1.00 85.62 91 GLY A C 1
ATOM 770 O O . GLY A 1 91 ? 6.427 -3.487 -7.899 1.00 85.62 91 GLY A O 1
ATOM 771 N N . SER A 1 92 ? 5.615 -2.607 -9.797 1.00 83.56 92 SER A N 1
ATOM 772 C CA . SER A 1 92 ? 4.492 -1.906 -9.164 1.00 83.56 92 SER A CA 1
ATOM 773 C C . SER A 1 92 ? 3.470 -2.869 -8.553 1.00 83.56 92 SER A C 1
ATOM 775 O O . SER A 1 92 ? 2.940 -2.594 -7.476 1.00 83.56 92 SER A O 1
ATOM 777 N N . ILE A 1 93 ? 3.194 -4.001 -9.210 1.00 87.81 93 ILE A N 1
ATOM 778 C CA . ILE A 1 93 ? 2.302 -5.042 -8.676 1.00 87.81 93 ILE A CA 1
ATOM 779 C C . ILE A 1 93 ? 2.905 -5.641 -7.402 1.00 87.81 93 ILE A C 1
ATOM 781 O O . ILE A 1 93 ? 2.251 -5.625 -6.360 1.00 87.81 93 ILE A O 1
ATOM 785 N N . ILE A 1 94 ? 4.169 -6.074 -7.466 1.00 87.00 94 ILE A N 1
ATOM 786 C CA . ILE A 1 94 ? 4.883 -6.666 -6.325 1.00 87.00 94 ILE A CA 1
ATOM 787 C C . ILE A 1 94 ? 4.923 -5.688 -5.147 1.00 87.00 94 ILE A C 1
ATOM 789 O O . ILE A 1 94 ? 4.644 -6.060 -4.008 1.00 87.00 94 ILE A O 1
ATOM 793 N N . PHE A 1 95 ? 5.228 -4.416 -5.405 1.00 84.94 95 PHE A N 1
ATOM 794 C CA . PHE A 1 95 ? 5.275 -3.400 -4.357 1.00 84.94 95 PHE A CA 1
ATOM 795 C C . PHE A 1 95 ? 3.919 -3.198 -3.668 1.00 84.94 95 PHE A C 1
ATOM 797 O O . PHE A 1 95 ? 3.847 -3.165 -2.437 1.00 84.94 95 PHE A O 1
ATOM 804 N N . ASN A 1 96 ? 2.836 -3.109 -4.445 1.00 83.81 96 ASN A N 1
ATOM 805 C CA . ASN A 1 96 ? 1.488 -2.985 -3.894 1.00 83.81 96 ASN A CA 1
ATOM 806 C C . ASN A 1 96 ? 1.097 -4.207 -3.055 1.00 83.81 96 ASN A C 1
ATOM 808 O O . ASN A 1 96 ? 0.469 -4.051 -2.008 1.00 83.81 96 ASN A O 1
ATOM 812 N N . GLU A 1 97 ? 1.491 -5.406 -3.478 1.00 86.88 97 GLU A N 1
ATOM 813 C CA . GLU A 1 97 ? 1.235 -6.645 -2.746 1.00 86.88 97 GLU A CA 1
ATOM 814 C C . GLU A 1 97 ? 2.010 -6.704 -1.420 1.00 86.88 97 GLU A C 1
ATOM 816 O O . GLU A 1 97 ? 1.435 -7.030 -0.378 1.00 86.88 97 GLU A O 1
ATOM 821 N N . ILE A 1 98 ? 3.280 -6.284 -1.415 1.00 86.50 98 ILE A N 1
ATOM 822 C CA . ILE A 1 98 ? 4.092 -6.177 -0.192 1.00 86.50 98 ILE A CA 1
ATOM 823 C C . ILE A 1 98 ? 3.451 -5.202 0.801 1.00 86.50 98 ILE A C 1
ATOM 825 O O . ILE A 1 98 ? 3.306 -5.527 1.985 1.00 86.50 98 ILE A O 1
ATOM 829 N N . ILE A 1 99 ? 3.038 -4.018 0.334 1.00 85.06 99 ILE A N 1
ATOM 830 C CA . ILE A 1 99 ? 2.327 -3.047 1.174 1.00 85.06 99 ILE A CA 1
ATOM 831 C C . ILE A 1 99 ? 1.047 -3.678 1.710 1.00 85.06 99 ILE A C 1
ATOM 833 O O . ILE A 1 99 ? 0.801 -3.645 2.916 1.00 85.06 99 ILE A O 1
ATOM 837 N N . TYR A 1 100 ? 0.242 -4.279 0.840 1.00 86.06 100 TYR A N 1
ATOM 838 C CA . TYR A 1 100 ? -1.013 -4.899 1.234 1.00 86.06 100 TYR A CA 1
ATOM 839 C C . TYR A 1 100 ? -0.806 -5.929 2.353 1.00 86.06 100 TYR A C 1
ATOM 841 O O . TYR A 1 100 ? -1.471 -5.856 3.391 1.00 86.06 100 TYR A O 1
ATOM 849 N N . TYR A 1 101 ? 0.177 -6.819 2.205 1.00 87.19 101 TYR A N 1
ATOM 850 C CA . TYR A 1 101 ? 0.484 -7.846 3.196 1.00 87.19 101 TYR A CA 1
ATOM 851 C C . TYR A 1 101 ? 0.995 -7.260 4.522 1.00 87.19 101 TYR A C 1
ATOM 853 O O . TYR A 1 101 ? 0.594 -7.705 5.603 1.00 87.19 101 TYR A O 1
ATOM 861 N N . LYS A 1 102 ? 1.822 -6.207 4.469 1.00 86.69 102 LYS A N 1
ATOM 862 C CA . LYS A 1 102 ? 2.285 -5.464 5.657 1.00 86.69 102 LYS A CA 1
ATOM 863 C C . LYS A 1 102 ? 1.101 -4.899 6.449 1.00 86.69 102 LYS A C 1
ATOM 865 O O . LYS A 1 102 ? 1.033 -5.065 7.671 1.00 86.69 102 LYS A O 1
ATOM 870 N N . TYR A 1 103 ? 0.145 -4.277 5.758 1.00 85.69 103 TYR A N 1
ATOM 871 C CA . TYR A 1 103 ? -1.058 -3.719 6.379 1.00 85.69 103 TYR A CA 1
ATOM 872 C C . TYR A 1 103 ? -2.006 -4.801 6.893 1.00 85.69 103 TYR A C 1
ATOM 874 O O . TYR A 1 103 ? -2.581 -4.632 7.971 1.00 85.69 103 TYR A O 1
ATOM 882 N N . LEU A 1 104 ? -2.142 -5.920 6.180 1.00 87.62 104 LEU A N 1
ATOM 883 C CA . LEU A 1 104 ? -2.936 -7.062 6.626 1.00 87.62 104 LEU A CA 1
ATOM 884 C C . LEU A 1 104 ? -2.378 -7.644 7.928 1.00 87.62 104 LEU A C 1
ATOM 886 O O . LEU A 1 104 ? -3.112 -7.774 8.906 1.00 87.62 104 LEU A O 1
ATOM 890 N N . LYS A 1 105 ? -1.064 -7.893 7.991 1.00 88.56 105 LYS A N 1
ATOM 891 C CA . LYS A 1 105 ? -0.397 -8.387 9.205 1.00 88.56 105 LYS A CA 1
ATOM 892 C C . LYS A 1 105 ? -0.585 -7.434 10.387 1.00 88.56 105 LYS A C 1
ATOM 894 O O . LYS A 1 105 ? -0.902 -7.871 11.491 1.00 88.56 105 LYS A O 1
ATOM 899 N N . LYS A 1 106 ? -0.434 -6.125 10.166 1.00 87.69 106 LYS A N 1
ATOM 900 C CA . LYS A 1 106 ? -0.633 -5.111 11.214 1.00 87.69 106 LYS A CA 1
ATOM 901 C C . LYS A 1 106 ? -2.089 -5.038 11.680 1.00 87.69 106 LYS A C 1
ATOM 903 O O . LYS A 1 106 ? -2.342 -4.910 12.876 1.00 87.69 106 LYS A O 1
ATOM 908 N N . SER A 1 107 ? -3.033 -5.164 10.751 1.00 87.56 107 SER A N 1
ATOM 909 C CA . SER A 1 107 ? -4.466 -5.184 11.053 1.00 87.56 107 SER A CA 1
ATOM 910 C C . SER A 1 107 ? -4.860 -6.432 11.845 1.00 87.56 107 SER A C 1
ATOM 912 O O . SER A 1 107 ? -5.595 -6.295 12.817 1.00 87.56 107 SER A O 1
ATOM 914 N N . ASN A 1 108 ? -4.306 -7.603 11.510 1.00 88.38 108 ASN A N 1
ATOM 915 C CA . ASN A 1 108 ? -4.468 -8.845 12.275 1.00 88.38 108 ASN A CA 1
ATOM 916 C C . ASN A 1 108 ? -3.991 -8.689 13.723 1.00 88.38 108 ASN A C 1
ATOM 918 O O . ASN A 1 108 ? -4.746 -8.954 14.653 1.00 88.38 108 ASN A O 1
ATOM 922 N N . ILE A 1 109 ? -2.779 -8.163 13.929 1.00 89.25 109 ILE A N 1
ATOM 923 C CA . ILE A 1 109 ? -2.231 -7.935 15.278 1.00 89.25 109 ILE A CA 1
ATOM 924 C C . ILE A 1 109 ? -3.131 -6.988 16.088 1.00 89.25 109 ILE A C 1
ATOM 926 O O . ILE A 1 109 ? -3.382 -7.214 17.273 1.00 89.25 109 ILE A O 1
ATOM 930 N N . LEU A 1 110 ? -3.632 -5.915 15.465 1.00 87.44 110 LEU A N 1
ATOM 931 C CA . LEU A 1 110 ? -4.548 -4.978 16.123 1.00 87.44 110 LEU A CA 1
ATOM 932 C C . LEU A 1 110 ? -5.902 -5.618 16.439 1.00 87.44 110 LEU A C 1
ATOM 934 O O . LEU A 1 110 ? -6.463 -5.348 17.503 1.00 87.44 110 LEU A O 1
ATOM 938 N N . TYR A 1 111 ? -6.410 -6.458 15.538 1.00 88.69 111 TYR A N 1
ATOM 939 C CA . TYR A 1 111 ? -7.647 -7.200 15.727 1.00 88.69 111 TYR A CA 1
ATOM 940 C C . TYR A 1 111 ? -7.536 -8.165 16.914 1.00 88.69 111 TYR A C 1
ATOM 942 O O . TYR A 1 111 ? -8.350 -8.093 17.834 1.00 88.69 111 TYR A O 1
ATOM 950 N N . GLU A 1 112 ? -6.483 -8.982 16.966 1.00 88.88 112 GLU A N 1
ATOM 951 C CA . GLU A 1 112 ? -6.247 -9.924 18.066 1.00 88.88 112 GLU A CA 1
ATOM 952 C C . GLU A 1 112 ? -6.047 -9.217 19.410 1.00 88.88 112 GLU A C 1
ATOM 954 O O . GLU A 1 112 ? -6.614 -9.629 20.426 1.00 88.88 112 GLU A O 1
ATOM 959 N N . LYS A 1 113 ? -5.282 -8.117 19.420 1.00 88.75 113 LYS A N 1
ATOM 960 C CA . LYS A 1 113 ? -4.972 -7.363 20.641 1.00 88.75 113 LYS A CA 1
ATOM 961 C C . LYS A 1 113 ? -6.193 -6.669 21.236 1.00 88.75 113 LYS A C 1
ATOM 963 O O . LYS A 1 113 ? -6.341 -6.621 22.456 1.00 88.75 113 LYS A O 1
ATOM 968 N N . HIS A 1 114 ? -7.026 -6.060 20.395 1.00 86.38 114 HIS A N 1
ATOM 969 C CA . HIS A 1 114 ? -8.093 -5.178 20.865 1.00 86.38 114 HIS A CA 1
ATOM 970 C C . HIS A 1 114 ? -9.496 -5.774 20.769 1.00 86.38 114 HIS A C 1
ATOM 972 O O . HIS A 1 114 ? -10.395 -5.204 21.394 1.00 86.38 114 HIS A O 1
ATOM 978 N N . LYS A 1 115 ? -9.671 -6.878 20.026 1.00 86.62 115 LYS A N 1
ATOM 979 C CA . LYS A 1 115 ? -10.949 -7.560 19.760 1.00 86.62 115 LYS A CA 1
ATOM 980 C C . LYS A 1 115 ? -12.085 -6.562 19.486 1.00 86.62 115 LYS A C 1
ATOM 982 O O . LYS A 1 115 ? -13.013 -6.450 20.287 1.00 86.62 115 LYS A O 1
ATOM 987 N N . PRO A 1 116 ? -11.969 -5.757 18.413 1.00 87.25 116 PRO A N 1
ATOM 988 C CA . PRO A 1 116 ? -12.952 -4.732 18.085 1.00 87.25 116 PRO A CA 1
ATOM 989 C C . PRO A 1 116 ? -14.318 -5.361 17.793 1.00 87.25 116 PRO A C 1
ATOM 991 O O . PRO A 1 116 ? -14.407 -6.428 17.193 1.00 87.25 116 PRO A O 1
ATOM 994 N N . ASN A 1 117 ? -15.390 -4.671 18.178 1.00 89.12 117 ASN A N 1
ATOM 995 C CA . ASN A 1 117 ? -16.760 -5.116 17.927 1.00 89.12 117 ASN A CA 1
ATOM 996 C C . ASN A 1 117 ? -17.144 -4.960 16.451 1.00 89.12 117 ASN A C 1
ATOM 998 O O . ASN A 1 117 ? -17.924 -5.751 15.930 1.00 89.12 117 ASN A O 1
ATOM 1002 N N . VAL A 1 118 ? -16.626 -3.920 15.787 1.00 89.44 118 VAL A N 1
ATOM 1003 C CA . VAL A 1 118 ? -16.933 -3.608 14.386 1.00 89.44 118 VAL A CA 1
ATOM 1004 C C . VAL A 1 118 ? -15.676 -3.157 13.657 1.00 89.44 118 VAL A C 1
ATOM 1006 O O . VAL A 1 118 ? -14.887 -2.355 14.163 1.00 89.44 118 VAL A O 1
ATOM 1009 N N . MET A 1 119 ? -15.516 -3.637 12.429 1.00 89.81 119 MET A N 1
ATOM 1010 C CA . MET A 1 119 ? -14.480 -3.200 11.506 1.00 89.81 119 MET A CA 1
ATOM 1011 C C . MET A 1 119 ? -15.075 -2.272 10.456 1.00 89.81 119 MET A C 1
ATOM 1013 O O . MET A 1 119 ? -16.008 -2.639 9.744 1.00 89.81 119 MET A O 1
ATOM 1017 N N . VAL A 1 120 ? -14.520 -1.071 10.339 1.00 88.25 120 VAL A N 1
ATOM 1018 C CA . VAL A 1 120 ? -14.944 -0.082 9.349 1.00 88.25 120 VAL A CA 1
ATOM 1019 C C . VAL A 1 120 ? -13.851 0.050 8.302 1.00 88.25 120 VAL A C 1
ATOM 1021 O O . VAL A 1 120 ? -12.761 0.533 8.601 1.00 88.25 120 VAL A O 1
ATOM 1024 N N . GLY A 1 121 ? -14.135 -0.381 7.077 1.00 86.94 121 GLY A N 1
ATOM 1025 C CA . GLY A 1 121 ? -13.199 -0.292 5.955 1.00 86.94 121 GLY A CA 1
ATOM 1026 C C . GLY A 1 121 ? -13.502 0.904 5.057 1.00 86.94 121 GLY A C 1
ATOM 1027 O O . GLY A 1 121 ? -14.665 1.148 4.740 1.00 86.94 121 GLY A O 1
ATOM 1028 N N . TYR A 1 122 ? -12.473 1.630 4.616 1.00 86.19 122 TYR A N 1
ATOM 1029 C CA . TYR A 1 122 ? -12.584 2.646 3.562 1.00 86.19 122 TYR A CA 1
ATOM 1030 C C . TYR A 1 122 ? -11.690 2.288 2.364 1.00 86.19 122 TYR A C 1
ATOM 1032 O O . TYR A 1 122 ? -10.495 2.039 2.532 1.00 86.19 122 TYR A O 1
ATOM 1040 N N . GLU A 1 123 ? -12.262 2.278 1.154 1.00 83.88 123 GLU A N 1
ATOM 1041 C CA . GLU A 1 123 ? -11.583 1.920 -0.108 1.00 83.88 123 GLU A CA 1
ATOM 1042 C C . GLU A 1 123 ? -10.793 0.597 0.011 1.00 83.88 123 GLU A C 1
ATOM 1044 O O . GLU A 1 123 ? -11.398 -0.440 0.280 1.00 83.88 123 GLU A O 1
ATOM 1049 N N . ALA A 1 124 ? -9.463 0.599 -0.140 1.00 79.31 124 ALA A N 1
ATOM 1050 C CA . ALA A 1 124 ? -8.639 -0.612 -0.012 1.00 79.31 124 ALA A CA 1
ATOM 1051 C C . ALA A 1 124 ? -8.675 -1.236 1.403 1.00 79.31 124 ALA A C 1
ATOM 1053 O O . ALA A 1 124 ? -8.399 -2.423 1.582 1.00 79.31 124 ALA A O 1
ATOM 1054 N N . GLY A 1 125 ? -9.082 -0.460 2.413 1.00 83.12 125 GLY A N 1
ATOM 1055 C CA . GLY A 1 125 ? -9.357 -0.956 3.759 1.00 83.12 125 GLY A CA 1
ATOM 1056 C C . GLY A 1 125 ? -10.561 -1.898 3.836 1.00 83.12 125 GLY A C 1
ATOM 1057 O O . GLY A 1 125 ? -10.608 -2.736 4.732 1.00 83.12 125 GLY A O 1
ATOM 1058 N N . CYS A 1 126 ? -11.501 -1.827 2.885 1.00 84.31 126 CYS A N 1
ATOM 1059 C CA . CYS A 1 126 ? -12.579 -2.813 2.769 1.00 84.31 126 CYS A CA 1
ATOM 1060 C C . CYS A 1 126 ? -12.022 -4.196 2.415 1.00 84.31 126 CYS A C 1
ATOM 1062 O O . CYS A 1 126 ? -12.420 -5.187 3.020 1.00 84.31 126 CYS A O 1
ATOM 1064 N N . THR A 1 127 ? -11.066 -4.259 1.484 1.00 85.50 127 THR A N 1
ATOM 1065 C CA . THR A 1 127 ? -10.401 -5.510 1.096 1.00 85.50 127 THR A CA 1
ATOM 1066 C C . THR A 1 127 ? -9.600 -6.092 2.257 1.00 85.50 127 THR A C 1
ATOM 1068 O O . THR A 1 127 ? -9.600 -7.302 2.453 1.00 85.50 127 THR A O 1
ATOM 1071 N N . LEU A 1 128 ? -8.952 -5.254 3.071 1.00 85.88 128 LEU A N 1
ATOM 1072 C CA . LEU A 1 128 ? -8.304 -5.709 4.308 1.00 85.88 128 LEU A CA 1
ATOM 1073 C C . LEU A 1 128 ? -9.322 -6.279 5.302 1.00 85.88 128 LEU A C 1
ATOM 1075 O O . LEU A 1 128 ? -9.119 -7.369 5.824 1.00 85.88 128 LEU A O 1
ATOM 1079 N N .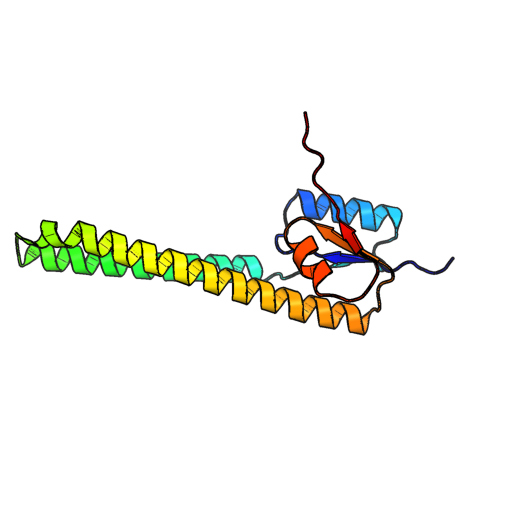 ALA A 1 129 ? -10.444 -5.583 5.513 1.00 85.62 129 ALA A N 1
ATOM 1080 C CA . ALA A 1 129 ? -11.502 -6.032 6.416 1.00 85.62 129 ALA A CA 1
ATOM 1081 C C . ALA A 1 129 ? -12.098 -7.383 5.994 1.00 85.62 129 ALA A C 1
ATOM 1083 O O . ALA A 1 129 ? -12.504 -8.166 6.846 1.00 85.62 129 ALA A O 1
ATOM 1084 N N . MET A 1 130 ? -12.146 -7.687 4.692 1.00 86.44 130 MET A N 1
ATOM 1085 C CA . MET A 1 130 ? -12.631 -8.981 4.200 1.00 86.44 130 MET A CA 1
ATOM 1086 C C . MET A 1 130 ? -11.806 -10.162 4.718 1.00 86.44 130 MET A C 1
ATOM 1088 O O . MET A 1 130 ? -12.405 -11.192 5.005 1.00 86.44 130 MET A O 1
ATOM 1092 N N . HIS A 1 131 ? -10.499 -9.983 4.915 1.00 85.25 131 HIS A N 1
ATOM 1093 C CA . HIS A 1 131 ? -9.575 -11.025 5.375 1.00 85.25 131 HIS A CA 1
ATOM 1094 C C . HIS A 1 131 ? -9.530 -11.188 6.902 1.00 85.25 131 HIS A C 1
ATOM 1096 O O . HIS A 1 131 ? -8.823 -12.057 7.398 1.00 85.25 131 HIS A O 1
ATOM 1102 N N . LEU A 1 132 ? -10.251 -10.347 7.645 1.00 85.81 132 LEU A N 1
ATOM 1103 C CA . LEU A 1 132 ? -10.375 -10.432 9.098 1.00 85.81 132 LEU A CA 1
ATOM 1104 C C . LEU A 1 132 ? -11.720 -11.058 9.463 1.00 85.81 132 LEU A C 1
ATOM 1106 O O . LEU A 1 132 ? -12.725 -10.788 8.805 1.00 85.81 132 LEU A O 1
ATOM 1110 N N . ASP A 1 133 ? -11.780 -11.838 10.533 1.00 80.81 133 ASP A N 1
ATOM 1111 C CA . ASP A 1 133 ? -13.045 -12.391 11.017 1.00 80.81 133 ASP A CA 1
ATOM 1112 C C . ASP A 1 133 ? -13.789 -11.365 11.871 1.00 80.81 133 ASP A C 1
ATOM 1114 O O . ASP A 1 133 ? -13.184 -10.704 12.702 1.00 80.81 133 ASP A O 1
ATOM 1118 N N . GLY A 1 134 ? -15.097 -11.192 11.665 1.00 82.69 134 GLY A N 1
ATOM 1119 C CA . GLY A 1 134 ? -15.937 -10.312 12.490 1.00 82.69 134 GLY A CA 1
ATOM 1120 C C . GLY A 1 134 ? -16.868 -9.378 11.704 1.00 82.69 134 GLY A C 1
ATOM 1121 O O . GLY A 1 134 ? -16.893 -9.417 10.470 1.00 82.69 134 GLY A O 1
ATOM 1122 N N . PRO A 1 135 ? -17.663 -8.543 12.402 1.00 86.50 135 PRO A N 1
ATOM 1123 C CA . PRO A 1 135 ? -18.637 -7.648 11.779 1.00 86.50 135 PRO A CA 1
ATOM 1124 C C . PRO A 1 135 ? -17.958 -6.535 10.973 1.00 86.50 135 PRO A C 1
ATOM 1126 O O . PRO A 1 135 ? -17.084 -5.829 11.481 1.00 86.50 135 PRO A O 1
ATOM 1129 N N . LYS A 1 136 ? -18.374 -6.358 9.714 1.00 88.12 136 LYS A N 1
ATOM 1130 C CA . LYS A 1 136 ? -17.736 -5.453 8.742 1.00 88.12 136 LYS A CA 1
ATOM 1131 C C . LYS A 1 136 ? -18.732 -4.418 8.240 1.00 88.12 136 LYS A C 1
ATOM 1133 O O . LYS A 1 136 ? -19.831 -4.764 7.816 1.00 88.12 136 LYS A O 1
ATOM 1138 N N . VAL A 1 137 ? -18.318 -3.156 8.226 1.00 86.31 137 VAL A N 1
ATOM 1139 C CA . VAL A 1 137 ? -19.101 -2.041 7.690 1.00 86.31 137 VAL A CA 1
ATOM 1140 C C . VAL A 1 137 ? -18.269 -1.315 6.631 1.00 86.31 137 VAL A C 1
ATOM 1142 O O . VAL A 1 137 ? -17.255 -0.692 6.961 1.00 86.31 137 VAL A O 1
ATOM 1145 N N . PRO A 1 138 ? -18.661 -1.375 5.347 1.00 84.56 138 PRO A N 1
ATOM 1146 C CA . PRO A 1 138 ? -17.984 -0.620 4.307 1.00 84.56 138 PRO A CA 1
ATOM 1147 C C . PRO A 1 138 ? -18.395 0.857 4.374 1.00 84.56 138 PRO A C 1
ATOM 1149 O O . PRO A 1 138 ? -19.568 1.205 4.239 1.00 84.56 138 PRO A O 1
ATOM 1152 N N . MET A 1 139 ? -17.422 1.754 4.518 1.00 82.25 139 MET A N 1
ATOM 1153 C CA . MET A 1 139 ? -17.619 3.190 4.311 1.00 82.25 139 MET A CA 1
ATOM 1154 C C . MET A 1 139 ? -17.475 3.488 2.819 1.00 82.25 139 MET A C 1
ATOM 1156 O O . MET A 1 139 ? -16.388 3.776 2.313 1.00 82.25 139 MET A O 1
ATOM 1160 N N . VAL A 1 140 ? -18.589 3.379 2.094 1.00 68.75 140 VAL A N 1
ATOM 1161 C CA . VAL A 1 140 ? -18.617 3.636 0.652 1.00 68.75 140 VAL A CA 1
ATOM 1162 C C . VAL A 1 140 ? -18.693 5.136 0.385 1.00 68.75 140 VAL A C 1
ATOM 1164 O O . VAL A 1 140 ? -19.449 5.889 1.001 1.00 68.75 140 VAL A O 1
ATOM 1167 N N . LYS A 1 141 ? -17.910 5.579 -0.594 1.00 62.91 141 LYS A N 1
ATOM 1168 C CA . LYS A 1 141 ? -17.925 6.939 -1.128 1.00 62.91 141 LYS A CA 1
ATOM 1169 C C . LYS A 1 141 ? -19.329 7.254 -1.663 1.00 62.91 141 LYS A C 1
ATOM 1171 O O . LYS A 1 141 ? -19.752 6.665 -2.656 1.00 62.91 141 LYS A O 1
ATOM 1176 N N . LYS A 1 142 ? -20.046 8.218 -1.072 1.00 57.22 142 LYS A N 1
ATOM 1177 C CA . LYS A 1 142 ? -21.196 8.824 -1.764 1.00 57.22 142 LYS A CA 1
ATOM 1178 C C . LYS A 1 142 ? -20.661 9.500 -3.029 1.00 57.22 142 LYS A C 1
ATOM 1180 O O . LYS A 1 142 ? -19.945 10.499 -2.931 1.00 57.22 142 LYS A O 1
ATOM 1185 N N . LYS A 1 143 ? -20.982 8.962 -4.213 1.00 51.03 143 LYS A N 1
ATOM 1186 C CA . LYS A 1 143 ? -20.833 9.713 -5.467 1.00 51.03 143 LYS A CA 1
ATOM 1187 C C . LYS A 1 143 ? -21.687 10.972 -5.317 1.00 51.03 143 LYS A C 1
ATOM 1189 O O . LYS A 1 143 ? -22.899 10.863 -5.144 1.00 51.03 143 LYS A O 1
ATOM 1194 N N . LYS A 1 144 ? -21.059 12.151 -5.324 1.00 56.19 144 LYS A N 1
ATOM 1195 C CA . LYS A 1 144 ? -21.800 13.391 -5.569 1.00 56.19 144 LYS A CA 1
ATOM 1196 C C . LYS A 1 144 ? -22.361 13.262 -6.987 1.00 56.19 144 LYS A C 1
ATOM 1198 O O . LYS A 1 144 ? -21.570 13.104 -7.915 1.00 56.19 144 LYS A O 1
ATOM 1203 N N . LYS A 1 145 ? -23.688 13.176 -7.095 1.00 43.72 145 LYS A N 1
ATOM 1204 C CA . LYS A 1 145 ? -24.397 13.468 -8.341 1.00 43.72 145 LYS A CA 1
ATOM 1205 C C . LYS A 1 145 ? -24.247 14.952 -8.640 1.00 43.72 145 LYS A C 1
ATOM 1207 O O . LYS A 1 145 ? -24.184 15.719 -7.650 1.00 43.72 145 LYS A O 1
#

Radius of gyration: 22.03 Å; chains: 1; bounding box: 54×27×64 Å

Sequence (145 aa):
MEQVKILYLHIVDDKRTKRVRSMLEENYGKNNVICCKDENYKTDLILVFLVYFICTSFVILITLICYYFNSFIYTFILPLIIIYMTIFFIGSIIFNEIIYYKYLKKSNILYEKHKPNVMVGYEAGCTLAMHLDGPKVPMVKKKKK

pLDDT: mean 81.76, std 8.5, range [43.72, 89.81]